Protein AF-A0A2K3M6I4-F1 (afdb_monomer_lite)

Secondary structure (DSSP, 8-state):
-HHHHHHTTT-TTHHHHHHHHHHH--SPPPHHHHHHHHHHHHHS-TTSTT--TTSS--HHHHHHHHHHHHTTTT-----------

Radius of gyration: 14.72 Å; chains: 1; bounding box: 33×29×48 Å

Structure (mmCIF, N/CA/C/O backbone):
data_AF-A0A2K3M6I4-F1
#
_entry.id   AF-A0A2K3M6I4-F1
#
loop_
_atom_site.group_PDB
_atom_site.id
_atom_site.type_symbol
_atom_site.label_atom_id
_atom_site.label_alt_id
_atom_site.label_comp_id
_atom_site.label_asym_id
_atom_site.label_entity_id
_atom_site.label_seq_id
_atom_site.pdbx_PDB_ins_code
_atom_site.Cartn_x
_atom_site.Cartn_y
_atom_site.Cartn_z
_atom_site.occupancy
_atom_site.B_iso_or_equiv
_atom_site.auth_seq_id
_atom_site.auth_comp_id
_atom_site.auth_asym_id
_atom_site.auth_atom_id
_atom_site.pdbx_PDB_model_num
ATOM 1 N N . MET A 1 1 ? -2.743 -15.306 3.151 1.00 60.50 1 MET A N 1
ATOM 2 C CA . MET A 1 1 ? -2.051 -14.839 4.379 1.00 60.50 1 MET A CA 1
ATOM 3 C C . MET A 1 1 ? -2.581 -13.484 4.847 1.00 60.50 1 MET A C 1
ATOM 5 O O . MET A 1 1 ? -2.974 -13.374 5.996 1.00 60.50 1 MET A O 1
ATOM 9 N N . TRP A 1 2 ? -2.695 -12.491 3.960 1.00 66.88 2 TRP A N 1
ATOM 10 C CA . TRP A 1 2 ? -3.243 -11.159 4.262 1.00 66.88 2 TRP A CA 1
ATOM 11 C C . TRP A 1 2 ? -4.694 -11.139 4.762 1.00 66.88 2 TRP A C 1
ATOM 13 O O . TRP A 1 2 ? -4.991 -10.445 5.727 1.00 66.88 2 TRP A O 1
ATOM 23 N N . GLN A 1 3 ? -5.575 -11.952 4.171 1.00 64.38 3 GLN A N 1
ATOM 24 C CA . GLN A 1 3 ? -6.986 -12.029 4.571 1.00 64.38 3 GLN A CA 1
ATOM 25 C C . GLN A 1 3 ? -7.181 -12.428 6.042 1.00 64.38 3 GLN A C 1
ATOM 27 O O . GLN A 1 3 ? -8.076 -11.901 6.681 1.00 64.38 3 GLN A O 1
ATOM 32 N N . LEU A 1 4 ? -6.326 -13.290 6.609 1.00 70.12 4 LEU A N 1
ATOM 33 C CA . LEU A 1 4 ? -6.399 -13.666 8.031 1.00 70.12 4 LEU A CA 1
ATOM 34 C C . LEU A 1 4 ? -5.942 -12.530 8.953 1.00 70.12 4 LEU A C 1
ATOM 36 O O . LEU A 1 4 ? -6.537 -12.309 9.998 1.00 70.12 4 LEU A O 1
ATOM 40 N N . LEU A 1 5 ? -4.909 -11.789 8.546 1.00 69.19 5 LEU A N 1
ATOM 41 C CA . LEU A 1 5 ? -4.321 -10.710 9.343 1.00 69.19 5 LEU A CA 1
ATOM 42 C C . LEU A 1 5 ? -5.228 -9.469 9.397 1.00 69.19 5 LEU A C 1
ATOM 44 O O . LEU A 1 5 ? -5.247 -8.744 10.386 1.00 69.19 5 LEU A O 1
ATOM 48 N N . PHE A 1 6 ? -6.002 -9.247 8.333 1.00 67.31 6 PHE A N 1
ATOM 49 C CA . PHE A 1 6 ? -6.999 -8.182 8.255 1.00 67.31 6 PHE A CA 1
ATOM 50 C C . PHE A 1 6 ? -8.427 -8.641 8.584 1.00 67.31 6 PHE A C 1
ATOM 52 O O . PHE A 1 6 ? -9.297 -7.782 8.705 1.00 67.31 6 PHE A O 1
ATOM 59 N N . ALA A 1 7 ? -8.679 -9.943 8.783 1.00 61.22 7 ALA A N 1
ATOM 60 C CA . ALA A 1 7 ? -9.992 -10.456 9.191 1.00 61.22 7 ALA A CA 1
ATOM 61 C C . ALA A 1 7 ? -10.428 -9.889 10.549 1.00 61.22 7 ALA A C 1
ATOM 63 O O . ALA A 1 7 ? -11.593 -9.544 10.718 1.00 61.22 7 ALA A O 1
ATOM 64 N N . GLU A 1 8 ? -9.492 -9.717 11.487 1.00 59.81 8 GLU A N 1
ATOM 65 C CA . GLU A 1 8 ? -9.777 -9.106 12.793 1.00 59.81 8 GLU A CA 1
ATOM 66 C C . GLU A 1 8 ? -10.047 -7.596 12.700 1.00 59.81 8 GLU A C 1
ATOM 68 O O . GLU A 1 8 ? -10.783 -7.043 13.512 1.00 59.81 8 GLU A O 1
ATOM 73 N N . LYS A 1 9 ? -9.468 -6.917 11.701 1.00 63.22 9 LYS A N 1
ATOM 74 C CA . LYS A 1 9 ? -9.622 -5.469 11.480 1.00 63.22 9 LYS A CA 1
ATOM 75 C C . LYS A 1 9 ? -10.713 -5.096 10.473 1.00 63.22 9 LYS A C 1
ATOM 77 O O . LYS A 1 9 ? -10.964 -3.909 10.299 1.00 63.22 9 LYS A O 1
ATOM 82 N N . GLN A 1 10 ? -11.325 -6.083 9.815 1.00 68.56 10 GLN A N 1
ATOM 83 C CA . GLN A 1 10 ? -12.319 -5.920 8.750 1.00 68.56 10 GLN A CA 1
ATOM 84 C C . GLN A 1 10 ? -11.944 -4.849 7.715 1.00 68.56 10 GLN A C 1
ATOM 86 O O . GLN A 1 10 ? -12.775 -4.025 7.347 1.00 68.56 10 GLN A O 1
ATOM 91 N N . TRP A 1 11 ? -10.693 -4.832 7.243 1.00 78.00 11 TRP A N 1
ATOM 92 C CA . TRP A 1 11 ? -10.296 -3.869 6.214 1.00 78.00 11 TRP A CA 1
ATOM 93 C C . TRP A 1 11 ? -10.932 -4.262 4.869 1.00 78.00 11 TRP A C 1
ATOM 95 O O . TRP A 1 11 ? -10.521 -5.269 4.287 1.00 78.00 11 TRP A O 1
ATOM 105 N N . PRO A 1 12 ? -11.922 -3.510 4.350 1.00 78.19 12 PRO A N 1
ATOM 106 C CA . PRO A 1 12 ? -12.720 -3.948 3.201 1.00 78.19 12 PRO A CA 1
ATOM 107 C C . PRO A 1 12 ? -11.917 -3.963 1.893 1.00 78.19 12 PRO A C 1
ATOM 109 O O . PRO A 1 12 ? -12.289 -4.639 0.940 1.00 78.19 12 PRO A O 1
ATOM 112 N N . LEU A 1 13 ? -10.782 -3.260 1.854 1.00 82.56 13 LEU A N 1
ATOM 113 C CA . LEU A 1 13 ? -9.908 -3.176 0.686 1.00 82.56 13 LEU A CA 1
ATOM 114 C C . LEU A 1 13 ? -8.896 -4.329 0.599 1.00 82.56 13 LEU A C 1
ATOM 116 O O . LEU A 1 13 ? -8.165 -4.411 -0.386 1.00 82.56 13 LEU A O 1
ATOM 120 N N . VAL A 1 14 ? -8.845 -5.238 1.586 1.00 84.94 14 VAL A N 1
ATOM 121 C CA . VAL A 1 14 ? -7.885 -6.358 1.583 1.00 84.94 14 VAL A CA 1
ATOM 122 C C . VAL A 1 14 ? -8.046 -7.263 0.361 1.00 84.94 14 VAL A C 1
ATOM 124 O O . VAL A 1 14 ? -7.055 -7.775 -0.160 1.00 84.94 14 VAL A O 1
ATOM 127 N N . ASP A 1 15 ? -9.280 -7.450 -0.109 1.00 84.06 15 ASP A N 1
ATOM 128 C CA . ASP A 1 15 ? -9.554 -8.291 -1.272 1.00 84.06 15 ASP A CA 1
ATOM 129 C C . ASP A 1 15 ? -9.039 -7.629 -2.554 1.00 84.06 15 ASP A C 1
ATOM 131 O O . ASP A 1 15 ? -8.249 -8.224 -3.287 1.00 84.06 15 ASP A O 1
ATOM 135 N N . HIS A 1 16 ? -9.356 -6.342 -2.738 1.00 86.12 16 HIS A N 1
ATOM 136 C CA . HIS A 1 16 ? -8.825 -5.531 -3.832 1.00 86.12 16 HIS A CA 1
ATOM 137 C C . HIS A 1 16 ? -7.297 -5.469 -3.816 1.00 86.12 16 HIS A C 1
ATOM 139 O O . HIS A 1 16 ? -6.679 -5.558 -4.871 1.00 86.12 16 HIS A O 1
ATOM 145 N N . TRP A 1 17 ? -6.673 -5.365 -2.639 1.00 86.06 17 TRP A N 1
ATOM 146 C CA . TRP A 1 17 ? -5.215 -5.409 -2.509 1.00 86.06 17 TRP A CA 1
ATOM 147 C C . TRP A 1 17 ? -4.657 -6.747 -2.996 1.00 86.06 17 TRP A C 1
ATOM 149 O O . TRP A 1 17 ? -3.711 -6.789 -3.781 1.00 86.06 17 TRP A O 1
ATOM 159 N N . CYS A 1 18 ? -5.267 -7.861 -2.588 1.00 85.62 18 CYS A N 1
ATOM 160 C CA . CYS A 1 18 ? -4.859 -9.185 -3.046 1.00 85.62 18 CYS A CA 1
ATOM 161 C C . CYS A 1 18 ? -5.021 -9.359 -4.565 1.00 85.62 18 CYS A C 1
ATOM 163 O O . CYS A 1 18 ? -4.163 -9.991 -5.185 1.00 85.62 18 CYS A O 1
ATOM 165 N N . GLN A 1 19 ? -6.084 -8.808 -5.157 1.00 86.56 19 GLN A N 1
ATOM 166 C CA . GLN A 1 19 ? -6.297 -8.816 -6.607 1.00 86.56 19 GLN A CA 1
ATOM 167 C C . GLN A 1 19 ? -5.283 -7.927 -7.337 1.00 86.56 19 GLN A C 1
ATOM 169 O O . GLN A 1 1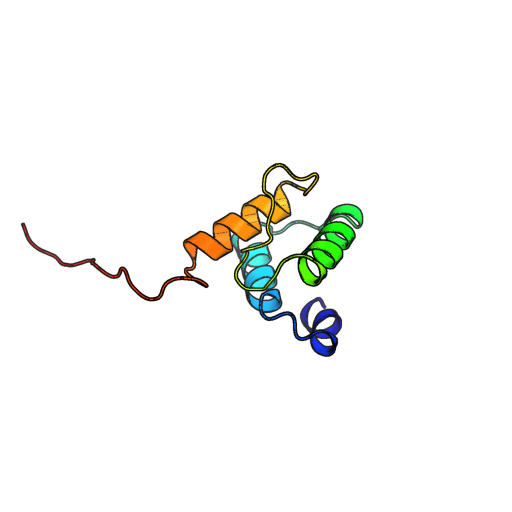9 ? -4.673 -8.376 -8.304 1.00 86.56 19 GLN A O 1
ATOM 174 N N . PHE A 1 20 ? -5.029 -6.716 -6.835 1.00 88.06 20 PHE A N 1
ATOM 175 C CA . PHE A 1 20 ? -4.019 -5.800 -7.366 1.00 88.06 20 PHE A CA 1
ATOM 176 C C . PHE A 1 20 ? -2.634 -6.449 -7.404 1.00 88.06 20 PHE A C 1
ATOM 178 O O . PHE A 1 20 ? -1.962 -6.410 -8.432 1.00 88.06 20 PHE A O 1
ATOM 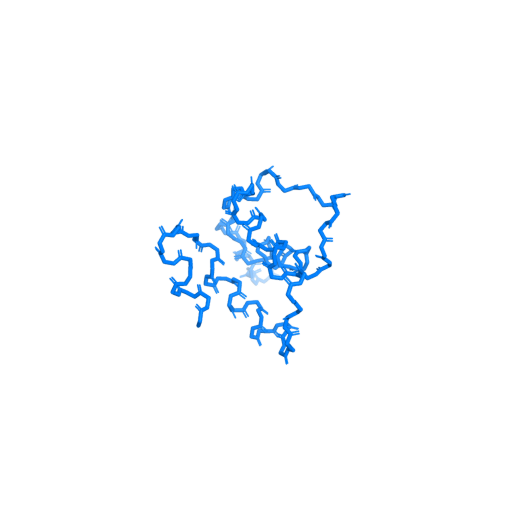185 N N . LEU A 1 21 ? -2.224 -7.114 -6.321 1.00 86.88 21 LEU A N 1
ATOM 186 C CA . LEU A 1 21 ? -0.945 -7.819 -6.294 1.00 86.88 21 LEU A CA 1
ATOM 187 C C . LEU A 1 21 ? -0.893 -8.947 -7.325 1.00 86.88 21 LEU A C 1
ATOM 189 O O . LEU A 1 21 ? 0.097 -9.081 -8.033 1.00 86.88 21 LEU A O 1
ATOM 193 N N . GLN A 1 22 ? -1.960 -9.731 -7.465 1.00 84.31 22 GLN A N 1
ATOM 194 C CA . GLN A 1 22 ? -2.004 -10.789 -8.478 1.00 84.31 22 GLN A CA 1
ATOM 195 C C . GLN A 1 22 ? -1.971 -10.235 -9.910 1.00 84.31 22 GLN A C 1
ATOM 197 O O . GLN A 1 22 ? -1.338 -10.837 -10.774 1.00 84.31 22 GLN A O 1
ATOM 202 N N . ALA A 1 23 ? -2.620 -9.095 -10.158 1.00 82.75 23 ALA A N 1
ATOM 203 C CA . ALA A 1 23 ? -2.734 -8.496 -11.484 1.00 82.75 23 ALA A CA 1
ATOM 204 C C . ALA A 1 23 ? -1.493 -7.686 -11.895 1.00 82.75 23 ALA A C 1
ATOM 206 O O . ALA A 1 23 ? -1.004 -7.836 -13.013 1.00 82.75 23 ALA A O 1
ATOM 207 N N . ARG A 1 24 ? -0.989 -6.817 -11.010 1.00 75.62 24 ARG A N 1
ATOM 208 C CA . ARG A 1 24 ? 0.079 -5.850 -11.310 1.00 75.62 24 ARG A CA 1
ATOM 209 C C .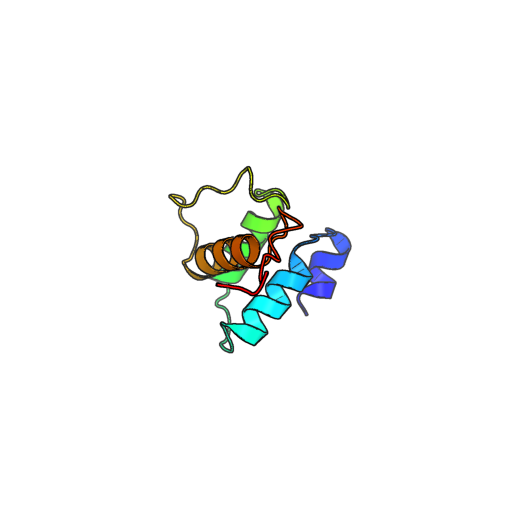 ARG A 1 24 ? 1.423 -6.186 -10.661 1.00 75.62 24 ARG A C 1
ATOM 211 O O . ARG A 1 24 ? 2.457 -5.777 -11.183 1.00 75.62 24 ARG A O 1
ATOM 218 N N . HIS A 1 25 ? 1.452 -6.954 -9.567 1.00 72.06 25 HIS A N 1
ATOM 219 C CA . HIS A 1 25 ? 2.672 -7.140 -8.774 1.00 72.06 25 HIS A CA 1
ATOM 220 C C . HIS A 1 25 ? 2.920 -8.591 -8.321 1.00 72.06 25 HIS A C 1
ATOM 222 O O . HIS A 1 25 ? 2.780 -8.949 -7.151 1.00 72.06 25 HIS A O 1
ATOM 228 N N . ASN A 1 26 ? 3.421 -9.428 -9.233 1.00 71.81 26 ASN A N 1
ATOM 229 C CA . ASN A 1 26 ? 3.807 -10.816 -8.938 1.00 71.81 26 ASN A CA 1
ATOM 230 C C . ASN A 1 26 ? 5.218 -10.942 -8.310 1.00 71.81 26 ASN A C 1
ATOM 232 O O . ASN A 1 26 ? 6.005 -11.820 -8.670 1.00 71.81 26 ASN A O 1
ATOM 236 N N . LYS A 1 27 ? 5.591 -10.015 -7.421 1.00 76.25 27 LYS A N 1
ATOM 237 C CA . LYS A 1 27 ? 6.894 -9.993 -6.736 1.00 76.25 27 LYS A CA 1
ATOM 238 C C . LYS A 1 27 ? 6.718 -9.945 -5.221 1.00 76.25 27 LYS A C 1
ATOM 240 O O . LYS A 1 27 ? 5.688 -9.510 -4.709 1.00 76.25 27 LYS A O 1
ATOM 245 N N . ALA A 1 28 ? 7.753 -10.386 -4.506 1.00 78.25 28 ALA A N 1
ATOM 246 C CA . ALA A 1 28 ? 7.798 -10.311 -3.051 1.00 78.25 28 ALA A CA 1
ATOM 247 C C . ALA A 1 28 ? 7.703 -8.851 -2.578 1.00 78.25 28 ALA A C 1
ATOM 249 O O . ALA A 1 28 ? 8.372 -7.973 -3.120 1.00 78.25 28 ALA A O 1
ATOM 250 N N . ILE A 1 29 ? 6.878 -8.609 -1.559 1.00 84.44 29 ILE A N 1
ATOM 251 C CA . ILE A 1 29 ? 6.733 -7.294 -0.929 1.00 84.44 29 ILE A CA 1
ATOM 252 C C . ILE A 1 29 ? 7.721 -7.193 0.226 1.00 84.44 29 ILE A C 1
ATOM 254 O O . ILE A 1 29 ? 7.779 -8.074 1.087 1.00 84.44 29 ILE A O 1
ATOM 258 N N . SER A 1 30 ? 8.491 -6.110 0.250 1.00 87.06 30 SER A N 1
ATOM 259 C CA . SER A 1 30 ? 9.421 -5.810 1.335 1.00 87.06 30 SER A CA 1
ATOM 260 C C . SER A 1 30 ? 8.682 -5.532 2.648 1.00 87.06 30 SER A C 1
ATOM 262 O O . SER A 1 30 ? 7.578 -4.98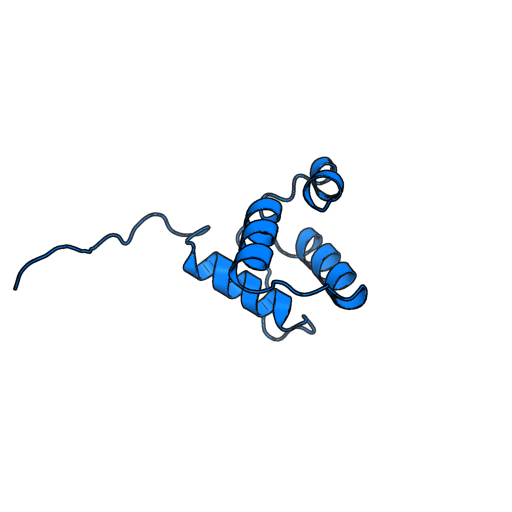9 2.664 1.00 87.06 30 SER A O 1
ATOM 264 N N . ARG A 1 31 ? 9.318 -5.848 3.783 1.00 84.50 31 ARG A N 1
ATOM 265 C CA . ARG A 1 31 ? 8.754 -5.603 5.127 1.00 84.50 31 ARG A CA 1
ATOM 266 C C . ARG A 1 31 ? 8.417 -4.128 5.383 1.00 84.50 31 ARG A C 1
ATOM 268 O O . ARG A 1 31 ? 7.483 -3.835 6.126 1.00 84.50 31 ARG A O 1
ATOM 275 N N . ASP A 1 32 ? 9.175 -3.223 4.778 1.00 88.69 32 ASP A N 1
ATOM 276 C CA . ASP A 1 32 ? 8.933 -1.783 4.841 1.00 88.69 32 ASP A CA 1
ATOM 277 C C . ASP A 1 32 ? 7.571 -1.419 4.225 1.00 88.69 32 ASP A C 1
ATOM 279 O O . ASP A 1 32 ? 6.672 -0.964 4.929 1.00 88.69 32 ASP A O 1
ATOM 283 N N . THR A 1 33 ? 7.351 -1.797 2.962 1.00 88.56 33 THR A N 1
ATOM 284 C CA . THR A 1 33 ? 6.072 -1.626 2.255 1.00 88.56 33 THR A CA 1
ATOM 285 C C . THR A 1 33 ? 4.910 -2.307 2.976 1.00 88.56 33 THR A C 1
ATOM 287 O O . THR A 1 33 ? 3.809 -1.769 3.026 1.00 88.56 33 THR A O 1
ATOM 290 N N . TRP A 1 34 ? 5.151 -3.473 3.587 1.00 87.31 34 TRP A N 1
ATOM 291 C CA . TRP A 1 34 ? 4.164 -4.153 4.431 1.00 87.31 34 TRP A CA 1
ATOM 292 C C . TRP A 1 34 ? 3.730 -3.298 5.628 1.00 87.31 34 TRP A C 1
ATOM 294 O O . TRP A 1 34 ? 2.542 -3.196 5.931 1.00 87.31 34 TRP A O 1
ATOM 304 N N . SER A 1 35 ? 4.698 -2.669 6.296 1.00 88.69 35 SER A N 1
ATOM 305 C CA . SER A 1 35 ? 4.455 -1.815 7.461 1.00 88.69 35 SER A CA 1
ATOM 306 C C . SER A 1 35 ? 3.719 -0.537 7.059 1.00 88.69 35 SER A C 1
ATOM 308 O O . SER A 1 35 ? 2.762 -0.156 7.727 1.00 88.69 35 SER A O 1
ATOM 310 N N . GLN A 1 36 ? 4.101 0.058 5.926 1.00 90.00 36 GLN A N 1
ATOM 311 C CA . GLN A 1 36 ? 3.412 1.208 5.341 1.00 90.00 36 GLN A CA 1
ATOM 312 C C . GLN A 1 36 ? 1.962 0.875 4.968 1.00 90.00 36 GLN A C 1
ATOM 314 O O . GLN A 1 36 ? 1.056 1.618 5.322 1.00 90.00 36 GLN A O 1
ATOM 319 N N . LEU A 1 37 ? 1.695 -0.286 4.363 1.00 87.75 37 LEU A N 1
ATOM 320 C CA . LEU A 1 37 ? 0.322 -0.687 4.042 1.00 87.75 37 LEU A CA 1
ATOM 321 C C . LEU A 1 37 ? -0.542 -0.875 5.298 1.00 87.75 37 LEU A C 1
ATOM 323 O O . LEU A 1 37 ? -1.720 -0.527 5.308 1.00 87.75 37 LEU A O 1
ATOM 327 N N . LEU A 1 38 ? 0.028 -1.434 6.368 1.00 86.44 38 LEU A N 1
ATOM 328 C CA . LEU A 1 38 ? -0.680 -1.576 7.641 1.00 86.44 38 LEU A CA 1
ATOM 329 C C . LEU A 1 38 ? -1.009 -0.227 8.279 1.00 86.44 38 LEU A C 1
ATOM 331 O O . LEU A 1 38 ? -2.022 -0.126 8.969 1.00 86.44 38 LEU A O 1
ATOM 335 N N . GLU A 1 39 ? -0.150 0.773 8.099 1.00 87.81 39 GLU A N 1
ATOM 336 C CA . GLU A 1 39 ? -0.420 2.138 8.534 1.00 87.81 39 GLU A CA 1
ATOM 337 C C . GLU A 1 39 ? -1.508 2.768 7.669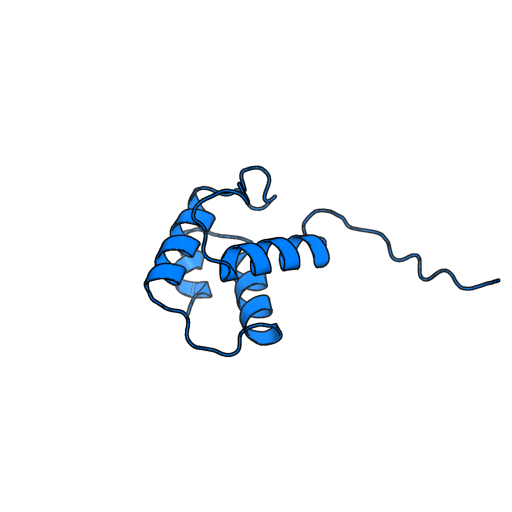 1.00 87.81 39 GLU A C 1
ATOM 339 O O . GLU A 1 39 ? -2.520 3.193 8.216 1.00 87.81 39 GLU A O 1
ATOM 344 N N . PHE A 1 40 ? -1.386 2.675 6.342 1.00 87.94 40 PHE A N 1
ATOM 345 C CA . PHE A 1 40 ? -2.400 3.102 5.378 1.00 87.94 40 PHE A CA 1
ATOM 346 C C . PHE A 1 40 ? -3.782 2.520 5.700 1.00 87.94 40 PHE A C 1
ATOM 348 O O . PHE A 1 40 ? -4.755 3.252 5.800 1.00 87.94 40 PHE A O 1
ATOM 355 N N . ALA A 1 41 ? -3.887 1.214 5.956 1.00 84.81 41 ALA A N 1
ATOM 356 C CA . ALA A 1 41 ? -5.157 0.564 6.287 1.00 84.81 41 ALA A CA 1
ATOM 357 C C . ALA A 1 41 ? -5.772 1.038 7.620 1.00 84.81 41 ALA A C 1
ATOM 359 O O . ALA A 1 41 ? -6.944 0.774 7.889 1.00 84.81 41 ALA A O 1
ATOM 360 N N . LYS A 1 42 ? -4.980 1.680 8.489 1.00 82.94 42 LYS A N 1
ATOM 361 C CA . LYS A 1 42 ? -5.431 2.253 9.766 1.00 82.94 42 LYS A CA 1
ATOM 362 C C . LYS A 1 42 ? -5.740 3.743 9.664 1.00 82.94 42 LYS A C 1
ATOM 364 O O . LYS A 1 42 ? -6.607 4.201 10.401 1.00 82.94 42 LYS A O 1
ATOM 369 N N . THR A 1 43 ? -4.996 4.482 8.845 1.00 84.31 43 THR A N 1
ATOM 370 C CA . THR A 1 43 ? -5.100 5.940 8.719 1.00 84.31 43 THR A CA 1
ATOM 371 C C . THR A 1 43 ? -6.053 6.352 7.607 1.00 84.31 43 THR A C 1
ATOM 373 O O . THR A 1 43 ? -6.815 7.296 7.783 1.00 84.31 43 THR A O 1
ATOM 376 N N . VAL A 1 44 ? -6.046 5.632 6.486 1.00 84.62 44 VAL A N 1
ATOM 377 C CA . VAL A 1 44 ? -6.830 5.946 5.295 1.00 84.62 44 VAL A CA 1
ATOM 378 C C . VAL A 1 44 ? -8.145 5.175 5.315 1.00 84.62 44 VAL A C 1
ATOM 380 O O . VAL A 1 44 ? -8.184 3.942 5.362 1.00 84.62 44 VAL A O 1
ATOM 383 N N . SER A 1 45 ? -9.245 5.923 5.249 1.00 80.25 45 SER A N 1
ATOM 384 C CA . SER A 1 45 ? -10.593 5.368 5.130 1.00 80.25 45 SER A CA 1
ATOM 385 C C . SER A 1 45 ? -10.759 4.547 3.846 1.00 80.25 45 SER A C 1
ATOM 387 O O . SER A 1 45 ? -10.124 4.811 2.827 1.00 80.25 45 SER A O 1
ATOM 389 N N . SER A 1 46 ? -11.698 3.595 3.840 1.00 76.81 46 SER A N 1
ATOM 390 C CA . SER A 1 46 ? -12.001 2.758 2.664 1.00 76.81 46 SER A CA 1
ATOM 391 C C . SER A 1 46 ? -12.407 3.546 1.414 1.00 76.81 46 SER A C 1
ATOM 393 O O . SER A 1 46 ? -12.285 3.036 0.306 1.00 76.81 46 SER A O 1
ATOM 395 N N . ASN A 1 47 ? -12.861 4.788 1.590 1.00 77.00 47 ASN A N 1
ATOM 396 C CA . ASN A 1 47 ? -13.239 5.692 0.504 1.00 77.00 47 ASN A CA 1
ATOM 397 C C . ASN A 1 47 ? -12.055 6.507 -0.041 1.00 77.00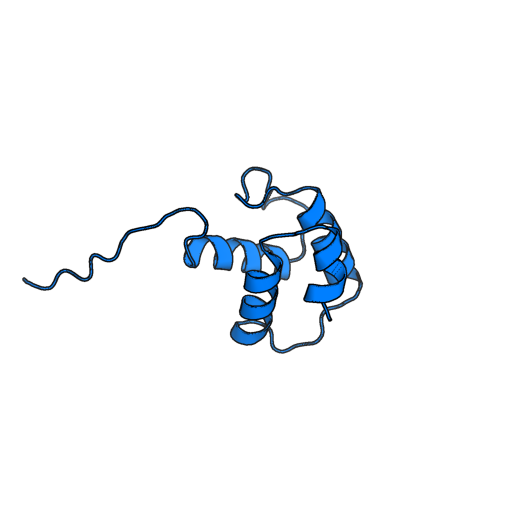 47 ASN A C 1
ATOM 399 O O . ASN A 1 47 ? -12.260 7.338 -0.923 1.00 77.00 47 ASN A O 1
ATOM 403 N N . LEU A 1 48 ? -10.837 6.292 0.477 1.00 81.94 48 LEU A N 1
ATOM 404 C CA . LEU A 1 48 ? -9.601 6.984 0.085 1.00 81.94 48 LEU A CA 1
ATOM 405 C C . LEU A 1 48 ? -9.635 8.508 0.294 1.00 81.94 48 LEU A C 1
ATOM 407 O O . LEU A 1 48 ? -8.806 9.225 -0.255 1.00 81.94 48 LEU A O 1
ATOM 411 N N . SER A 1 49 ? -10.585 9.010 1.088 1.00 80.25 49 SER A N 1
ATOM 412 C CA . SER A 1 49 ? -10.782 10.446 1.325 1.00 80.25 49 SER A CA 1
ATOM 413 C C . SER A 1 49 ? -9.649 11.086 2.130 1.00 80.25 49 SER A C 1
ATOM 415 O O . SER A 1 49 ? -9.347 12.253 1.920 1.00 80.25 49 SER A O 1
ATOM 417 N N . ASP A 1 50 ? -9.017 10.313 3.015 1.00 83.31 50 ASP A N 1
ATOM 418 C CA . ASP A 1 50 ? -7.891 10.736 3.859 1.00 83.31 50 ASP A CA 1
ATOM 419 C C . ASP A 1 50 ? -6.522 10.411 3.231 1.00 83.31 50 ASP A C 1
ATOM 421 O O . ASP A 1 50 ? -5.491 10.509 3.896 1.00 83.31 50 ASP A O 1
ATOM 425 N N . TYR A 1 51 ? -6.492 9.953 1.972 1.00 87.06 51 TYR A N 1
ATOM 426 C CA . TYR A 1 51 ? -5.238 9.615 1.307 1.00 87.06 51 TYR A CA 1
ATOM 427 C C . TYR A 1 51 ? -4.498 10.863 0.825 1.00 87.06 51 TYR A C 1
ATOM 429 O O . TYR A 1 51 ? -5.024 11.618 0.008 1.00 87.06 51 TYR A O 1
ATOM 437 N N . ASP A 1 52 ? -3.247 11.009 1.260 1.00 86.12 52 ASP A N 1
ATOM 438 C CA . ASP A 1 52 ? -2.327 12.042 0.791 1.00 86.12 52 ASP A CA 1
ATOM 439 C C . ASP A 1 52 ? -1.287 11.439 -0.165 1.00 86.12 52 ASP A C 1
ATOM 441 O O . ASP A 1 52 ? -0.412 10.683 0.258 1.00 86.12 52 ASP A O 1
ATOM 445 N N . ALA A 1 53 ? -1.399 11.759 -1.457 1.00 80.12 53 ALA A N 1
ATOM 446 C CA . ALA A 1 53 ? -0.502 11.257 -2.506 1.00 80.12 53 ALA A CA 1
ATOM 447 C C . ALA A 1 53 ? 0.880 11.937 -2.500 1.00 80.12 53 ALA A C 1
ATOM 449 O O . ALA A 1 53 ? 1.820 11.442 -3.112 1.00 80.12 53 ALA A O 1
ATOM 450 N N . GLU A 1 54 ? 1.008 13.078 -1.820 1.00 83.00 54 GLU A N 1
ATOM 451 C CA . GLU A 1 54 ? 2.291 13.758 -1.598 1.00 83.00 54 GLU A CA 1
ATOM 452 C C . GLU A 1 54 ? 3.008 13.232 -0.337 1.00 83.00 54 GLU A C 1
ATOM 454 O O . GLU A 1 54 ? 4.109 13.677 0.001 1.00 83.00 54 GLU A O 1
ATOM 459 N N . GLY A 1 55 ? 2.394 12.260 0.347 1.00 80.31 55 GLY A N 1
ATOM 460 C CA . GLY A 1 55 ? 2.916 11.624 1.543 1.00 80.31 55 GLY A CA 1
ATOM 461 C C . GLY A 1 55 ? 4.122 10.728 1.266 1.00 80.31 55 GLY A C 1
ATOM 462 O O . GLY A 1 55 ? 4.460 10.395 0.134 1.00 80.31 55 GLY A O 1
ATOM 463 N N . ALA A 1 56 ? 4.775 10.273 2.335 1.00 87.19 56 ALA A N 1
ATOM 464 C CA . ALA A 1 56 ? 5.940 9.387 2.255 1.00 87.19 56 ALA A CA 1
ATOM 465 C C . ALA A 1 56 ? 5.577 7.920 1.932 1.00 87.19 56 ALA A C 1
ATOM 467 O O . ALA A 1 56 ? 6.260 6.998 2.381 1.00 87.19 56 ALA A O 1
ATOM 468 N N . TRP A 1 57 ? 4.489 7.693 1.192 1.00 89.06 57 TRP A N 1
ATOM 469 C CA . TRP A 1 57 ? 4.039 6.353 0.853 1.00 89.06 57 TRP A CA 1
ATOM 470 C C . TRP A 1 57 ? 4.927 5.737 -0.239 1.00 89.06 57 TRP A C 1
ATOM 472 O O . TRP A 1 57 ? 5.437 6.429 -1.120 1.00 89.06 57 TRP A O 1
ATOM 482 N N . PRO A 1 58 ? 5.159 4.416 -0.198 1.00 88.00 58 PRO A N 1
ATOM 483 C CA . PRO A 1 58 ? 5.839 3.722 -1.276 1.00 88.00 58 PRO A CA 1
ATOM 484 C C . PRO A 1 58 ? 4.968 3.720 -2.533 1.00 88.00 58 PRO A C 1
ATOM 486 O O . PRO A 1 58 ? 3.765 3.493 -2.449 1.00 88.00 58 PRO A O 1
ATOM 489 N N . TYR A 1 59 ? 5.611 3.806 -3.699 1.00 86.94 59 TYR A N 1
ATOM 490 C CA . TYR A 1 59 ? 4.950 3.800 -5.012 1.00 86.94 59 TYR A CA 1
ATOM 491 C C . TYR A 1 59 ? 3.928 2.663 -5.201 1.00 86.94 59 TYR A C 1
ATOM 493 O O . TYR A 1 59 ? 2.914 2.836 -5.864 1.00 86.94 59 TYR A O 1
ATOM 501 N N . LEU A 1 60 ? 4.146 1.506 -4.566 1.00 89.31 60 LEU A N 1
ATOM 502 C CA . LEU A 1 60 ? 3.203 0.386 -4.615 1.00 89.31 60 LEU A CA 1
ATOM 503 C C . LEU A 1 60 ? 1.827 0.725 -4.007 1.00 89.31 60 LEU A C 1
ATOM 505 O O . LEU A 1 60 ? 0.813 0.184 -4.442 1.00 89.31 60 LEU A O 1
ATOM 509 N N . ILE A 1 61 ? 1.788 1.579 -2.980 1.00 89.12 61 ILE A N 1
ATOM 510 C CA . ILE A 1 61 ? 0.540 2.053 -2.371 1.00 89.12 61 ILE A CA 1
ATOM 511 C C . ILE A 1 61 ? -0.127 3.078 -3.288 1.00 89.12 61 ILE A C 1
ATOM 513 O O . ILE A 1 61 ? -1.329 2.958 -3.508 1.00 89.12 61 ILE A O 1
ATOM 517 N N . ASP A 1 62 ? 0.628 4.003 -3.888 1.00 88.88 62 ASP A N 1
ATOM 518 C CA . ASP A 1 62 ? 0.092 4.915 -4.909 1.00 88.88 62 ASP A CA 1
ATOM 519 C C . ASP A 1 62 ? -0.558 4.154 -6.068 1.00 88.88 62 ASP A C 1
ATOM 521 O O . ASP A 1 62 ? -1.706 4.424 -6.419 1.00 88.88 62 ASP A O 1
ATOM 525 N N . GLU A 1 63 ? 0.130 3.146 -6.617 1.00 90.00 63 GLU A N 1
ATOM 526 C CA . GLU A 1 63 ? -0.414 2.296 -7.682 1.00 90.00 63 GLU A CA 1
ATOM 527 C C . GLU A 1 63 ? -1.680 1.552 -7.250 1.00 90.00 63 GLU A C 1
ATOM 529 O O . GLU A 1 63 ? -2.599 1.356 -8.045 1.00 90.00 63 GLU A O 1
ATOM 534 N N . PHE A 1 64 ? -1.757 1.132 -5.988 1.00 88.44 64 PHE A N 1
ATOM 535 C CA . PHE A 1 64 ? -2.958 0.497 -5.466 1.00 88.44 64 PHE A CA 1
ATOM 536 C C . PHE A 1 64 ? -4.126 1.473 -5.329 1.00 88.44 64 PHE A C 1
ATOM 538 O O . PHE A 1 64 ? -5.259 1.119 -5.654 1.00 88.44 64 PHE A O 1
ATOM 545 N N . VAL A 1 65 ? -3.872 2.696 -4.865 1.00 87.56 65 VAL A N 1
ATOM 546 C CA . VAL A 1 65 ? -4.886 3.753 -4.787 1.00 87.56 65 VAL A CA 1
ATOM 547 C C . VAL A 1 65 ? -5.406 4.095 -6.179 1.00 87.56 65 VAL A C 1
ATOM 549 O O . VAL A 1 65 ? -6.617 4.233 -6.356 1.00 87.56 65 VAL A O 1
ATOM 552 N N . ASP A 1 66 ? -4.515 4.195 -7.164 1.00 87.44 66 ASP A N 1
ATOM 553 C CA . ASP A 1 66 ? -4.880 4.392 -8.566 1.00 87.44 66 ASP A CA 1
ATOM 554 C C . ASP A 1 66 ? -5.748 3.233 -9.073 1.00 87.44 66 ASP A C 1
ATOM 556 O O . ASP A 1 66 ? -6.870 3.454 -9.525 1.00 87.44 66 ASP A O 1
ATOM 560 N N . TYR A 1 67 ? -5.328 1.987 -8.829 1.00 87.69 67 TYR A N 1
ATOM 561 C CA . TYR A 1 67 ? -6.109 0.798 -9.166 1.00 87.69 67 TYR A CA 1
ATOM 562 C C . TYR A 1 67 ? -7.505 0.804 -8.522 1.00 87.69 67 TYR A C 1
ATOM 564 O O . TYR A 1 67 ? -8.492 0.465 -9.174 1.00 87.69 67 TYR A O 1
ATOM 572 N N . LEU A 1 68 ? -7.640 1.210 -7.259 1.00 85.25 68 LEU A N 1
ATOM 573 C CA . LEU A 1 68 ? -8.945 1.317 -6.598 1.00 85.25 68 LEU A CA 1
ATOM 574 C C . LEU A 1 68 ? -9.844 2.388 -7.233 1.00 85.25 68 LEU A C 1
ATOM 576 O O . LEU A 1 68 ? -11.060 2.188 -7.328 1.00 85.25 68 LEU A O 1
ATOM 580 N N . LYS A 1 69 ? -9.258 3.511 -7.666 1.00 82.44 69 LYS A N 1
ATOM 581 C CA . LYS A 1 69 ? -9.966 4.576 -8.390 1.00 82.44 69 LYS A CA 1
ATOM 582 C C . LYS A 1 69 ? -10.416 4.092 -9.770 1.00 82.44 69 LYS A C 1
ATOM 584 O O . LYS A 1 69 ? -11.576 4.299 -10.114 1.00 82.44 69 LYS A O 1
ATOM 589 N N . GLU A 1 70 ? -9.552 3.388 -10.504 1.00 82.38 70 GLU A N 1
ATOM 590 C CA . GLU A 1 70 ? -9.868 2.772 -11.802 1.00 82.38 70 GLU A CA 1
ATOM 591 C C . GLU A 1 70 ? -10.993 1.727 -11.691 1.00 82.38 70 GLU A C 1
ATOM 593 O O . GLU A 1 70 ? -11.889 1.684 -12.529 1.00 82.38 70 GLU A O 1
ATOM 598 N N . ASN A 1 71 ? -10.981 0.899 -10.639 1.00 75.62 71 ASN A N 1
ATOM 599 C CA . ASN A 1 71 ? -11.968 -0.170 -10.433 1.00 75.62 71 ASN A CA 1
ATOM 600 C C . ASN A 1 71 ? -13.281 0.315 -9.795 1.00 75.62 71 ASN A C 1
ATOM 602 O O . ASN A 1 71 ? -14.180 -0.488 -9.546 1.00 75.62 71 ASN A O 1
ATOM 606 N N . GLY A 1 72 ? -13.426 1.618 -9.546 1.00 63.84 72 GLY A N 1
ATOM 607 C CA . GLY A 1 72 ? -14.721 2.206 -9.222 1.00 63.84 72 GLY A CA 1
ATOM 608 C C . GLY A 1 72 ? -15.266 1.851 -7.838 1.00 63.84 72 GLY A C 1
ATOM 609 O O . GLY A 1 72 ? -16.482 1.877 -7.657 1.00 63.84 72 GLY A O 1
ATOM 610 N N . VAL A 1 73 ? -14.412 1.621 -6.829 1.00 62.44 73 VAL A N 1
ATOM 611 C CA . VAL A 1 73 ? -14.876 1.516 -5.423 1.00 62.44 73 VAL A CA 1
ATOM 612 C C . VAL A 1 73 ? -15.635 2.785 -4.977 1.00 62.44 73 VAL A C 1
ATOM 614 O O . VAL A 1 73 ? -16.423 2.731 -4.039 1.00 62.44 73 VAL A O 1
ATOM 617 N N . ASN A 1 74 ? -15.501 3.900 -5.710 1.00 51.34 74 ASN A N 1
ATOM 618 C CA . ASN A 1 74 ? -16.268 5.129 -5.496 1.00 51.34 74 ASN A CA 1
ATOM 619 C C . ASN A 1 74 ? -17.288 5.510 -6.588 1.00 51.34 74 ASN A C 1
ATOM 621 O O . ASN A 1 74 ? -17.922 6.550 -6.430 1.00 51.34 74 ASN A O 1
ATOM 625 N N . GLN A 1 75 ? -17.507 4.745 -7.664 1.00 42.22 75 GLN A N 1
ATOM 626 C CA . GLN A 1 75 ? -18.545 5.084 -8.655 1.00 42.22 75 GLN A CA 1
ATOM 627 C C . GLN A 1 75 ? -19.026 3.830 -9.406 1.00 42.22 75 GLN A C 1
ATOM 629 O O . GLN A 1 75 ? -18.361 3.323 -10.308 1.00 42.22 75 GLN A O 1
ATOM 634 N N . HIS A 1 76 ? -20.236 3.368 -9.090 1.00 46.00 76 HIS A N 1
ATOM 635 C CA . HIS A 1 76 ? -21.035 2.619 -10.052 1.00 46.00 76 HIS A CA 1
ATOM 636 C C . HIS A 1 76 ? -21.374 3.566 -11.211 1.00 46.00 76 HIS A C 1
ATOM 638 O O . HIS A 1 76 ? -22.057 4.565 -11.003 1.00 46.00 76 HIS A O 1
ATOM 644 N N . GLY A 1 77 ? -20.943 3.221 -12.424 1.00 48.00 77 GLY A N 1
ATOM 645 C CA . GLY A 1 77 ? -21.573 3.710 -13.647 1.00 48.00 77 GLY A CA 1
ATOM 646 C C . GLY A 1 77 ? -20.763 4.707 -14.465 1.00 48.00 77 GLY A C 1
ATOM 647 O O . GLY A 1 77 ? -21.035 5.899 -14.442 1.00 48.00 77 GLY A O 1
ATOM 648 N N . GLN A 1 78 ? -19.920 4.181 -15.354 1.00 42.28 78 GLN A N 1
ATOM 649 C CA . GLN A 1 78 ? -20.019 4.594 -16.753 1.00 42.28 78 GLN A CA 1
ATOM 650 C C . GLN A 1 78 ? -19.685 3.424 -17.685 1.00 42.28 78 GLN A C 1
ATOM 652 O O . GLN A 1 78 ? -18.699 3.428 -18.412 1.00 42.28 78 GLN A O 1
ATOM 657 N N . ILE A 1 79 ? -20.570 2.424 -17.702 1.00 52.62 79 ILE A N 1
ATOM 658 C CA . ILE A 1 79 ? -20.857 1.747 -18.967 1.00 52.62 79 ILE A CA 1
ATOM 659 C C . ILE A 1 79 ? -21.611 2.749 -19.845 1.00 52.62 79 ILE A C 1
ATOM 661 O O . ILE A 1 79 ? -22.820 2.903 -19.747 1.00 52.62 79 ILE A O 1
ATOM 665 N N . ASN A 1 80 ? -20.877 3.477 -20.675 1.00 48.19 80 ASN A N 1
ATOM 666 C CA . ASN A 1 80 ? -21.414 3.995 -21.927 1.00 48.19 80 ASN A CA 1
ATOM 667 C C . ASN A 1 80 ? -20.508 3.502 -23.054 1.00 48.19 80 ASN A C 1
ATOM 669 O O . ASN A 1 80 ? -19.992 4.283 -23.845 1.00 48.19 80 ASN A O 1
ATOM 673 N N . ASP A 1 81 ? -20.355 2.179 -23.130 1.00 49.56 81 ASP A N 1
ATOM 674 C CA . ASP A 1 81 ? -20.338 1.532 -24.437 1.00 49.56 81 ASP A CA 1
ATOM 675 C C . ASP A 1 81 ? -21.780 1.614 -24.970 1.00 49.56 81 ASP A C 1
ATOM 677 O O . ASP A 1 81 ? -22.598 0.715 -24.799 1.00 49.56 81 ASP A O 1
ATOM 681 N N . SER A 1 82 ? -22.144 2.793 -25.475 1.00 50.03 82 SER A N 1
ATOM 682 C CA . SER A 1 82 ? -23.326 2.974 -26.310 1.00 50.03 82 SER A CA 1
ATOM 683 C C . SER A 1 82 ? -22.806 3.173 -27.720 1.00 50.03 82 SER A C 1
ATOM 685 O O . SER A 1 82 ? -22.285 4.229 -28.072 1.00 50.03 82 SER A O 1
ATOM 687 N N . SER A 1 83 ? -22.909 2.097 -28.488 1.00 61.16 83 SER A N 1
ATOM 688 C CA . SER A 1 83 ? -22.748 2.056 -29.934 1.00 61.16 83 SER A CA 1
ATOM 689 C C . SER A 1 83 ? -23.490 3.197 -30.656 1.00 61.16 83 SER A C 1
ATOM 691 O O . SER A 1 83 ? -24.540 3.638 -30.193 1.00 61.16 83 SER A O 1
ATOM 693 N N . LEU A 1 84 ? -22.988 3.516 -31.861 1.00 59.84 84 LEU A N 1
ATOM 694 C CA . LEU A 1 84 ? -23.574 4.295 -32.973 1.00 59.84 84 LEU A CA 1
ATOM 695 C C . LEU A 1 84 ? -23.227 5.792 -33.055 1.00 59.84 84 LEU A C 1
ATOM 697 O O . LEU A 1 84 ? -23.971 6.652 -32.590 1.00 59.84 84 LEU A O 1
ATOM 701 N N . ASN A 1 85 ? -22.180 6.085 -33.834 1.00 49.22 85 ASN A N 1
ATOM 702 C CA . ASN A 1 85 ? -22.343 6.827 -35.092 1.00 49.22 85 ASN A CA 1
ATOM 703 C C . ASN A 1 85 ? -21.314 6.367 -36.131 1.00 49.22 85 ASN A C 1
ATOM 705 O O . ASN A 1 85 ? -20.114 6.335 -35.778 1.00 49.22 85 ASN A O 1
#

Sequence (85 aa):
MWQLLFAEKQWPLVDHWCQFLQARHNKAISRDTWSQLLEFAKTVSSNLSDYDAEGAWPYLIDEFVDYLKENGVNQHGQINDSSLN

InterPro domains:
  IPR005176 Potentiating neddylation domain [PF03556] (1-67)
  IPR005176 Potentiating neddylation domain [PS51229] (1-69)
  IPR014764 Defective-in-cullin neddylation protein [PTHR12281] (1-72)
  IPR042460 DCN1-like, PONY binding domain [G3DSA:1.10.238.200] (1-74)

Foldseek 3Di:
DQCVVCVVVPQVCSVLLVVCCVPPNVDDDDPVLVVLVVVCSVQADPLRPRPDPVDPHPVSVVVSVVSCVVVPPPDDDDPPPPDDD

pLDDT: mean 76.63, std 13.46, range [42.22, 90.0]

Organism: Trifolium pratense (NCBI:txid57577)